Protein AF-A0A6A5K719-F1 (afdb_monomer_lite)

Foldseek 3Di:
DKEWEFEAEPVRDTADIDIDCVPQPVCVVPVDDDDCPDPVCVVRYHYHYDYDYDDHPVVVVVVVVVVVVVVVVVVVVVVVVVVVVVVVVVVVVVVVVVVVVVVVVVVVVVVVVVVVVVVVVVVVVVVVVVVVVVVVVVVVVVVVVVVVVVD

Radius of gyration: 55.0 Å; chains: 1; bounding box: 92×28×156 Å

Organism: NCBI:txid184978

pLDDT: mean 90.76, std 6.38, range [52.97, 97.69]

Secondary structure (DSSP, 8-state):
-EEEEEEEETTS-EEEEEEE-TT-HHHHHHSSPPPSS-GGGGGGEEEEEEEESS--HHHHHHHHHHHHHHHHHHHHHHHHHHHHHHHHHHHHHHHHHHHHHHHHHHHHHHHHHHHHHHHHHHHHHHHHHHHHHHHHHHHHHHHHHHHHH--

Sequence (151 aa):
MCKYTIYTSECGHPDEDHVDTQNCPYFQKTQVPCDRDNPHIKDRVKIRTKDRNGICNRCLRDARMREEAAMRREREKMEEQNQSIAEHKRKMAEMEAREQEIKRQTKEDHDRQVRGREEADRQFKLNKALEEQALRAQQKADDMERALRES

Structure (mmCIF, N/CA/C/O backbone):
data_AF-A0A6A5K719-F1
#
_entry.id   AF-A0A6A5K719-F1
#
loop_
_atom_site.group_PDB
_atom_site.id
_atom_site.type_symbol
_atom_site.label_atom_id
_atom_site.label_alt_id
_atom_site.label_comp_id
_atom_site.label_asym_id
_atom_site.label_entity_id
_atom_site.label_seq_id
_atom_site.pdbx_PDB_ins_code
_atom_site.Cartn_x
_atom_site.Cartn_y
_atom_site.Cartn_z
_atom_site.occupancy
_atom_site.B_iso_or_equiv
_atom_site.auth_seq_id
_atom_site.auth_comp_id
_atom_site.auth_asym_id
_atom_site.auth_atom_id
_atom_site.pdbx_PDB_model_num
ATOM 1 N N . MET A 1 1 ? 29.516 2.421 -57.626 1.00 83.94 1 MET A N 1
ATOM 2 C CA . MET A 1 1 ? 29.673 1.682 -56.353 1.00 83.94 1 MET A CA 1
ATOM 3 C C . MET A 1 1 ? 28.436 1.887 -55.493 1.00 83.94 1 MET A C 1
ATOM 5 O O . MET A 1 1 ? 27.853 2.964 -55.582 1.00 83.94 1 MET A O 1
ATOM 9 N N . CYS A 1 2 ? 28.037 0.895 -54.695 1.00 87.94 2 CYS A N 1
ATOM 10 C CA . CYS A 1 2 ? 27.009 1.085 -53.663 1.00 87.94 2 CYS A CA 1
ATOM 11 C C . CYS A 1 2 ? 27.609 1.895 -52.506 1.00 87.94 2 CYS A C 1
ATOM 13 O O . CYS A 1 2 ? 28.769 1.681 -52.142 1.00 87.94 2 CYS A O 1
ATOM 15 N N . LYS A 1 3 ? 26.845 2.824 -51.931 1.00 89.12 3 LYS A N 1
ATOM 16 C CA . LYS A 1 3 ? 27.275 3.608 -50.769 1.00 89.12 3 LYS A CA 1
ATOM 17 C C . LYS A 1 3 ? 26.381 3.288 -49.578 1.00 89.12 3 LYS A C 1
ATOM 19 O O . LYS A 1 3 ? 25.175 3.465 -49.661 1.00 89.12 3 LYS A O 1
ATOM 24 N N . TYR A 1 4 ? 26.983 2.868 -48.479 1.00 89.75 4 TYR A N 1
ATOM 25 C CA . TYR A 1 4 ? 26.312 2.565 -47.223 1.00 89.75 4 TYR A CA 1
ATOM 26 C C . TYR A 1 4 ? 26.495 3.734 -46.262 1.00 89.75 4 TYR A C 1
ATOM 28 O O . TYR A 1 4 ? 27.611 4.232 -46.108 1.00 89.75 4 TYR A O 1
ATOM 36 N N . THR A 1 5 ? 25.418 4.176 -45.622 1.00 90.06 5 THR A N 1
ATOM 37 C CA . THR A 1 5 ? 25.467 5.105 -44.491 1.00 90.06 5 THR A CA 1
ATOM 38 C C . THR A 1 5 ? 24.945 4.391 -43.258 1.00 90.06 5 THR A C 1
ATOM 40 O O . THR A 1 5 ? 23.761 4.073 -43.219 1.00 90.06 5 THR A O 1
ATOM 43 N N . ILE A 1 6 ? 25.827 4.148 -42.292 1.00 89.56 6 ILE A N 1
ATOM 44 C CA . ILE A 1 6 ? 25.502 3.530 -41.005 1.00 89.56 6 ILE A CA 1
ATOM 45 C C . ILE A 1 6 ? 25.271 4.659 -40.009 1.00 89.56 6 ILE A C 1
ATOM 47 O O . ILE A 1 6 ? 26.170 5.482 -39.796 1.00 89.56 6 ILE A O 1
ATOM 51 N N . TYR A 1 7 ? 24.073 4.719 -39.439 1.00 89.06 7 TYR A N 1
ATOM 52 C CA . TYR A 1 7 ? 23.743 5.696 -38.410 1.00 89.06 7 TYR A CA 1
ATOM 53 C C . TYR A 1 7 ? 23.940 5.106 -37.019 1.00 89.06 7 TYR A C 1
ATOM 55 O O . TYR A 1 7 ? 23.305 4.107 -36.686 1.00 89.06 7 TYR A O 1
ATOM 63 N N . THR A 1 8 ? 24.773 5.749 -36.205 1.00 89.50 8 THR A N 1
ATOM 64 C CA . THR A 1 8 ? 25.001 5.374 -34.804 1.00 89.50 8 THR A CA 1
ATOM 65 C C . THR A 1 8 ? 24.326 6.394 -33.899 1.00 89.50 8 THR A C 1
ATOM 67 O O . THR A 1 8 ? 24.569 7.590 -34.043 1.00 89.50 8 THR A O 1
ATOM 70 N N . SER A 1 9 ? 23.469 5.956 -32.982 1.00 90.38 9 SER A N 1
ATOM 71 C CA . SER A 1 9 ? 22.866 6.847 -31.979 1.00 90.38 9 SER A CA 1
ATOM 72 C C . SER A 1 9 ? 23.836 7.077 -30.808 1.00 90.38 9 SER A C 1
ATOM 74 O O . SER A 1 9 ? 24.781 6.308 -30.616 1.00 90.38 9 SER A O 1
ATOM 76 N N . GLU A 1 10 ? 23.580 8.078 -29.961 1.00 89.81 10 GLU A N 1
ATOM 77 C CA . GLU A 1 10 ? 24.443 8.419 -28.809 1.00 89.81 10 GLU A CA 1
ATOM 78 C C . GLU A 1 10 ? 24.603 7.275 -27.796 1.00 89.81 10 GLU A C 1
ATOM 80 O O . GLU A 1 10 ? 25.613 7.176 -27.104 1.00 89.81 10 GLU A O 1
ATOM 85 N N . CYS A 1 11 ? 23.633 6.360 -27.729 1.00 88.06 11 CYS A N 1
ATOM 86 C CA . CYS A 1 11 ? 23.726 5.156 -26.905 1.00 88.06 11 CYS A CA 1
ATOM 87 C C . CYS A 1 11 ? 24.667 4.075 -27.479 1.00 88.06 11 CYS A C 1
ATOM 89 O O . CYS A 1 11 ? 24.711 2.972 -26.939 1.00 88.06 11 CYS A O 1
ATOM 91 N N . GLY A 1 12 ? 25.371 4.355 -28.583 1.00 86.12 12 GLY A N 1
ATOM 92 C CA . GLY A 1 12 ? 26.340 3.458 -29.222 1.00 86.12 12 GLY A CA 1
ATOM 93 C C . GLY A 1 12 ? 25.722 2.348 -30.074 1.00 86.12 12 GLY A C 1
ATOM 94 O O . GLY A 1 12 ? 26.436 1.467 -30.548 1.00 86.12 12 GLY A O 1
ATOM 95 N N . HIS A 1 13 ? 24.402 2.370 -30.276 1.00 88.00 13 HIS A N 1
ATOM 96 C CA . HIS A 1 13 ? 23.705 1.37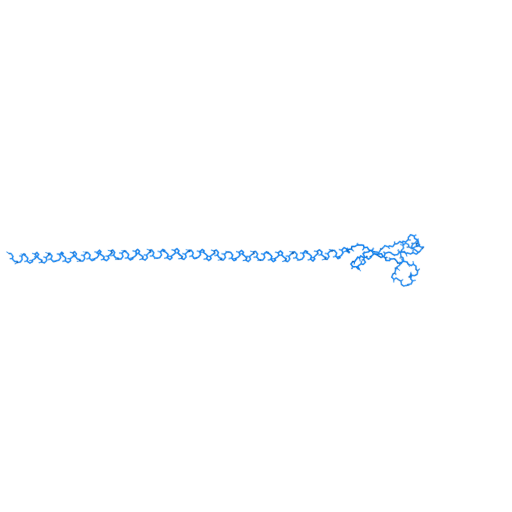6 -31.086 1.00 88.00 13 HIS A CA 1
ATOM 97 C C . HIS A 1 13 ? 23.552 1.859 -32.534 1.00 88.00 13 HIS A C 1
ATOM 99 O O . HIS A 1 13 ? 23.246 3.034 -32.747 1.00 88.00 13 HIS A O 1
ATOM 105 N N . PRO A 1 14 ? 23.721 0.972 -33.528 1.00 85.81 14 PRO A N 1
ATOM 106 C CA . PRO A 1 14 ? 23.344 1.275 -34.899 1.00 85.81 14 PRO A CA 1
ATOM 107 C C . PRO A 1 14 ? 21.812 1.300 -35.015 1.00 85.81 14 PRO A C 1
ATOM 109 O O . PRO A 1 14 ? 21.148 0.352 -34.593 1.00 85.81 14 PRO A O 1
ATOM 112 N N . ASP A 1 15 ? 21.260 2.379 -35.567 1.00 75.56 15 ASP A N 1
ATOM 113 C CA . ASP A 1 15 ? 19.810 2.549 -35.745 1.00 75.56 15 ASP A CA 1
ATOM 114 C C . ASP A 1 15 ? 19.359 2.066 -37.131 1.00 75.56 15 ASP A C 1
ATOM 116 O O . ASP A 1 15 ? 18.406 1.297 -37.243 1.00 75.56 15 ASP A O 1
ATOM 120 N N . GLU A 1 16 ? 20.036 2.513 -38.197 1.00 67.81 16 GLU A N 1
ATOM 121 C CA . GLU A 1 16 ? 19.626 2.271 -39.586 1.00 67.81 16 GLU A CA 1
ATOM 122 C C . GLU A 1 16 ? 20.818 2.281 -40.553 1.00 67.81 16 GLU A C 1
ATOM 124 O O . GLU A 1 16 ? 21.751 3.075 -40.407 1.00 67.81 16 GLU A O 1
ATOM 129 N N . ASP A 1 17 ? 20.723 1.458 -41.601 1.00 77.19 17 ASP A N 1
ATOM 130 C CA . ASP A 1 17 ? 21.646 1.438 -42.732 1.00 77.19 17 ASP A CA 1
ATOM 131 C C . ASP A 1 17 ? 20.941 1.927 -43.998 1.00 77.19 17 ASP A C 1
ATOM 133 O O . ASP A 1 17 ? 20.022 1.284 -44.504 1.00 77.19 17 ASP A O 1
ATOM 137 N N . HIS A 1 18 ? 21.380 3.059 -44.545 1.00 85.31 18 HIS A N 1
ATOM 138 C CA . HIS A 1 18 ? 20.893 3.532 -45.839 1.00 85.31 18 HIS A CA 1
ATOM 139 C C . HIS A 1 18 ? 21.847 3.117 -46.956 1.00 85.31 18 HIS A C 1
ATOM 141 O O . HIS A 1 18 ? 23.053 3.359 -46.865 1.00 85.31 18 HIS A O 1
ATOM 147 N N . VAL A 1 19 ? 21.304 2.552 -48.037 1.00 87.81 19 VAL A N 1
ATOM 148 C CA . VAL A 1 19 ? 22.077 2.178 -49.225 1.00 87.81 19 VAL A CA 1
ATOM 149 C C . VAL A 1 19 ? 21.716 3.085 -50.397 1.00 87.81 19 VAL A C 1
ATOM 151 O O . VAL A 1 19 ? 20.627 2.988 -50.954 1.00 87.81 19 VAL A O 1
ATOM 154 N N . ASP A 1 20 ? 22.658 3.931 -50.808 1.00 87.88 20 ASP A N 1
ATOM 155 C CA . ASP A 1 20 ? 22.582 4.692 -52.056 1.00 87.88 20 ASP A CA 1
ATOM 156 C C . ASP A 1 20 ? 23.185 3.857 -53.198 1.00 87.88 20 ASP A C 1
ATOM 158 O O . ASP A 1 20 ? 24.394 3.586 -53.254 1.00 87.88 20 ASP A O 1
ATOM 162 N N . THR A 1 21 ? 22.317 3.433 -54.118 1.00 88.31 21 THR A N 1
ATOM 163 C CA . THR A 1 21 ? 22.663 2.631 -55.297 1.00 88.31 21 THR A CA 1
ATOM 164 C C . THR A 1 21 ? 22.629 3.419 -56.608 1.00 88.31 21 THR A C 1
ATOM 166 O O . THR A 1 21 ? 22.957 2.847 -57.651 1.00 88.31 21 THR A O 1
ATOM 169 N N . GLN A 1 22 ? 22.322 4.727 -56.579 1.00 86.50 22 GLN A N 1
ATOM 170 C CA . GLN A 1 22 ? 22.092 5.548 -57.782 1.00 86.50 22 GLN A CA 1
ATOM 171 C C . GLN A 1 22 ? 23.274 5.504 -58.763 1.00 86.50 22 GLN A C 1
ATOM 173 O O . GLN A 1 22 ? 23.095 5.443 -59.976 1.00 86.50 22 GLN A O 1
ATOM 178 N N . ASN A 1 23 ? 24.495 5.461 -58.225 1.00 83.62 23 ASN A N 1
ATOM 179 C CA . ASN A 1 23 ? 25.744 5.450 -58.990 1.00 83.62 23 ASN A CA 1
ATOM 180 C C . ASN A 1 23 ? 26.440 4.077 -58.982 1.00 83.62 23 ASN A C 1
ATOM 182 O O . ASN A 1 23 ? 27.675 3.993 -59.023 1.00 83.62 23 ASN A O 1
ATOM 186 N N . CYS A 1 24 ? 25.687 2.980 -58.851 1.00 85.88 24 CYS A N 1
ATOM 187 C CA . CYS A 1 24 ? 26.244 1.632 -58.855 1.00 85.88 24 CYS A CA 1
ATOM 188 C C . CYS A 1 24 ? 25.972 0.883 -60.172 1.00 85.88 24 CYS A C 1
ATOM 190 O O . CYS A 1 24 ? 24.869 0.376 -60.359 1.00 85.88 24 CYS A O 1
ATOM 192 N N . PRO A 1 25 ? 26.990 0.701 -61.041 1.00 86.38 25 PRO A N 1
ATOM 193 C CA . PRO A 1 25 ? 26.834 -0.061 -62.283 1.00 86.38 25 PRO A CA 1
ATOM 194 C C . PRO A 1 25 ? 26.435 -1.526 -62.068 1.00 86.38 25 PRO A C 1
ATOM 196 O O . PRO A 1 25 ? 25.814 -2.128 -62.935 1.00 86.38 25 PRO A O 1
ATOM 199 N N . TYR A 1 26 ? 26.803 -2.114 -60.923 1.00 86.00 26 TYR A N 1
ATOM 200 C CA . TYR A 1 26 ? 26.395 -3.474 -60.571 1.00 86.00 26 TYR A CA 1
ATOM 201 C C . TYR A 1 26 ? 24.894 -3.527 -60.279 1.00 86.00 26 TYR A C 1
ATOM 203 O O . TYR A 1 26 ? 24.184 -4.293 -60.916 1.00 86.00 26 TYR A O 1
ATOM 211 N N . PHE A 1 27 ? 24.406 -2.630 -59.416 1.00 89.25 27 PHE A N 1
ATOM 212 C CA . PHE A 1 27 ? 22.984 -2.517 -59.095 1.00 89.25 27 PHE A CA 1
ATOM 213 C C . PHE A 1 27 ? 22.129 -2.219 -60.332 1.00 89.25 27 PHE A C 1
ATOM 215 O O . PHE A 1 27 ? 21.079 -2.817 -60.503 1.00 89.25 27 PHE A O 1
ATOM 222 N N . GLN A 1 28 ? 22.594 -1.358 -61.242 1.00 88.38 28 GLN A N 1
ATOM 223 C CA . GLN A 1 28 ? 21.878 -1.073 -62.493 1.00 88.38 28 GLN A CA 1
ATOM 224 C C . GLN A 1 28 ? 21.649 -2.328 -63.354 1.00 88.38 28 GLN A C 1
ATOM 226 O O . GLN A 1 28 ? 20.657 -2.396 -64.075 1.00 88.38 28 GLN A O 1
ATOM 231 N N . LYS A 1 29 ? 22.540 -3.326 -63.267 1.00 88.81 29 LYS A N 1
ATOM 232 C CA . LYS A 1 29 ? 22.442 -4.590 -64.013 1.00 88.81 29 LYS A CA 1
ATOM 233 C C . LYS A 1 29 ? 21.676 -5.673 -63.260 1.00 88.81 29 LYS A C 1
ATOM 235 O O . LYS A 1 29 ? 20.926 -6.417 -63.877 1.00 88.81 29 LYS A O 1
ATOM 240 N N . THR A 1 30 ? 21.902 -5.799 -61.954 1.00 89.50 30 THR A N 1
ATOM 241 C CA . THR A 1 30 ? 21.389 -6.919 -61.150 1.00 89.50 30 THR A CA 1
ATOM 242 C C . THR A 1 30 ? 20.153 -6.567 -60.333 1.00 89.50 30 THR A C 1
ATOM 244 O O . THR A 1 30 ? 19.479 -7.474 -59.864 1.00 89.50 30 THR A O 1
ATOM 247 N N . GLN A 1 31 ? 19.872 -5.275 -60.130 1.00 89.88 31 GLN A N 1
ATOM 248 C CA . GLN A 1 31 ? 18.870 -4.744 -59.193 1.00 89.88 31 GLN A CA 1
ATOM 249 C C . GLN A 1 31 ? 19.070 -5.212 -57.738 1.00 89.88 31 GLN A C 1
ATOM 251 O O . GLN A 1 31 ? 18.181 -5.075 -56.902 1.00 89.88 31 GLN A O 1
ATOM 256 N N . VAL A 1 32 ? 20.261 -5.726 -57.412 1.00 88.44 32 VAL A N 1
ATOM 257 C CA . VAL A 1 32 ? 20.625 -6.216 -56.077 1.00 88.44 32 VAL A CA 1
ATOM 258 C C . VAL A 1 32 ? 21.821 -5.413 -55.560 1.00 88.44 32 VAL A C 1
ATOM 260 O O . VAL A 1 32 ? 22.840 -5.322 -56.259 1.00 88.44 32 VAL A O 1
ATOM 263 N N . PRO A 1 33 ? 21.734 -4.791 -54.367 1.00 85.31 33 PRO A N 1
ATOM 264 C CA . PRO A 1 33 ? 22.858 -4.064 -53.790 1.00 85.31 33 PRO A CA 1
ATOM 265 C C . PRO A 1 33 ? 24.044 -4.991 -53.510 1.00 85.31 33 PRO A C 1
ATOM 267 O O . PRO A 1 33 ? 23.872 -6.157 -53.168 1.00 85.31 33 PRO A O 1
ATOM 270 N N . CYS A 1 34 ? 25.261 -4.467 -53.649 1.00 86.38 34 CYS A N 1
ATOM 271 C CA . CYS A 1 34 ? 26.477 -5.184 -53.272 1.00 86.38 34 CYS A CA 1
ATOM 272 C C . CYS A 1 34 ? 26.470 -5.481 -51.771 1.00 86.38 34 CYS A C 1
ATOM 274 O O . CYS A 1 34 ? 26.417 -4.542 -50.994 1.00 86.38 34 CYS A O 1
ATOM 276 N N . ASP A 1 35 ? 26.608 -6.734 -51.354 1.00 84.94 35 ASP A N 1
ATOM 277 C CA . ASP A 1 35 ? 26.743 -7.054 -49.931 1.00 84.94 35 ASP A CA 1
ATOM 278 C C . ASP A 1 35 ? 27.975 -6.357 -49.314 1.00 84.94 35 ASP A C 1
ATOM 280 O O . ASP A 1 35 ? 29.103 -6.527 -49.781 1.00 84.94 35 ASP A O 1
ATOM 284 N N . ARG A 1 36 ? 27.759 -5.544 -48.273 1.00 82.31 36 ARG A N 1
ATOM 285 C CA . ARG A 1 36 ? 28.841 -4.819 -47.590 1.00 82.31 36 ARG A CA 1
ATOM 286 C C . ARG A 1 36 ? 29.754 -5.752 -46.797 1.00 82.31 36 ARG A C 1
ATOM 288 O O . ARG A 1 36 ? 30.925 -5.427 -46.609 1.00 82.31 36 ARG A O 1
ATOM 295 N N . ASP A 1 37 ? 29.210 -6.869 -46.322 1.00 83.62 37 ASP A N 1
ATOM 296 C CA . ASP A 1 37 ? 29.892 -7.789 -45.416 1.00 83.62 37 ASP A CA 1
ATOM 297 C C . ASP A 1 37 ? 30.683 -8.846 -46.205 1.00 83.62 37 ASP A C 1
ATOM 299 O O . ASP A 1 37 ? 31.550 -9.531 -45.660 1.00 83.62 37 ASP A O 1
ATOM 303 N N . ASN A 1 38 ? 30.474 -8.915 -47.525 1.00 86.00 38 ASN A N 1
ATOM 304 C CA . ASN A 1 38 ? 31.200 -9.806 -48.415 1.00 86.00 38 ASN A CA 1
ATOM 305 C C . ASN A 1 38 ? 32.633 -9.289 -48.700 1.00 86.00 38 ASN A C 1
ATOM 307 O O . ASN A 1 38 ? 32.818 -8.260 -49.365 1.00 86.00 38 ASN A O 1
ATOM 311 N N . PRO A 1 39 ? 33.680 -10.024 -48.280 1.00 83.31 39 PRO A N 1
ATOM 312 C CA . PRO A 1 39 ? 35.070 -9.597 -48.418 1.00 83.31 39 PRO A CA 1
ATOM 313 C C . PRO A 1 39 ? 35.544 -9.454 -49.871 1.00 83.31 39 PRO A C 1
ATOM 315 O O . PRO A 1 39 ? 36.439 -8.652 -50.127 1.00 83.31 39 PRO A O 1
ATOM 318 N N . HIS A 1 40 ? 34.938 -10.164 -50.828 1.00 83.31 40 HIS A N 1
ATOM 319 C CA . HIS A 1 40 ? 35.350 -10.153 -52.239 1.00 83.31 40 HIS A CA 1
ATOM 320 C C . HIS A 1 40 ? 34.902 -8.907 -53.017 1.00 83.31 40 HIS A C 1
ATOM 322 O O . HIS A 1 40 ? 35.325 -8.699 -54.154 1.00 83.31 40 HIS A O 1
ATOM 328 N N . ILE A 1 41 ? 34.030 -8.082 -52.432 1.00 80.12 41 ILE A N 1
ATOM 329 C CA . ILE A 1 41 ? 33.468 -6.886 -53.075 1.00 80.12 41 ILE A CA 1
ATOM 330 C C . ILE A 1 41 ? 33.665 -5.615 -52.243 1.00 80.12 41 ILE A C 1
ATOM 332 O O . ILE A 1 41 ? 33.058 -4.587 -52.552 1.00 80.12 41 ILE A O 1
ATOM 336 N N . LYS A 1 42 ? 34.565 -5.655 -51.248 1.00 75.38 42 LYS A N 1
ATOM 337 C CA . LYS A 1 42 ? 34.910 -4.512 -50.384 1.00 75.38 42 LYS A CA 1
ATOM 338 C C . LYS A 1 42 ? 35.321 -3.267 -51.175 1.00 75.38 42 LYS A C 1
ATOM 340 O O . LYS A 1 42 ? 34.876 -2.173 -50.848 1.00 75.38 42 LYS A O 1
ATOM 345 N N . ASP A 1 43 ? 36.040 -3.429 -52.284 1.00 80.56 43 ASP A N 1
ATOM 346 C CA . ASP A 1 43 ? 36.468 -2.305 -53.135 1.00 80.56 43 ASP A CA 1
ATOM 347 C C . ASP A 1 43 ? 35.332 -1.707 -53.992 1.00 80.56 43 ASP A C 1
ATOM 349 O O . ASP A 1 43 ? 35.486 -0.663 -54.628 1.00 80.56 43 ASP A O 1
ATOM 353 N N . ARG A 1 44 ? 34.160 -2.361 -54.033 1.00 79.38 44 ARG A N 1
ATOM 354 C CA . ARG A 1 44 ? 32.971 -1.928 -54.793 1.00 79.38 44 ARG A CA 1
ATOM 355 C C . ARG A 1 44 ? 31.915 -1.250 -53.921 1.00 79.38 44 ARG A C 1
ATOM 357 O O . ARG A 1 44 ? 30.883 -0.819 -54.459 1.00 79.38 44 ARG A O 1
ATOM 364 N N . VAL A 1 45 ? 32.164 -1.145 -52.615 1.00 84.81 45 VAL A N 1
ATOM 365 C CA . VAL A 1 45 ? 31.287 -0.501 -51.632 1.00 84.81 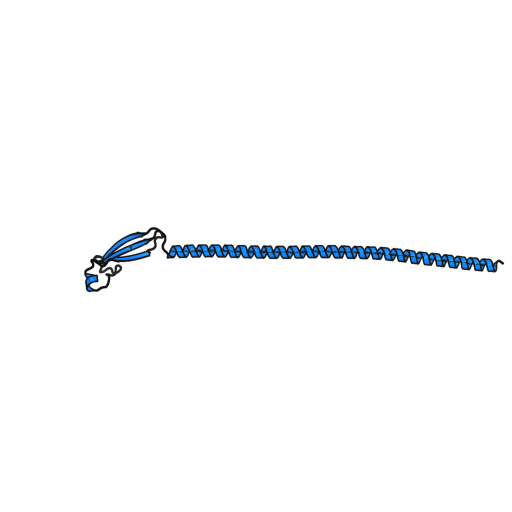45 VAL A CA 1
ATOM 366 C C . VAL A 1 45 ? 32.013 0.642 -50.929 1.00 84.81 45 VAL A C 1
ATOM 368 O O . VAL A 1 45 ? 33.218 0.601 -50.708 1.00 84.81 45 VAL A O 1
ATOM 371 N N . LYS A 1 46 ? 31.276 1.692 -50.570 1.00 87.62 46 LYS A N 1
ATOM 372 C CA . LYS A 1 46 ? 31.796 2.792 -49.751 1.00 87.62 46 LYS A CA 1
ATOM 373 C C . LYS A 1 46 ? 30.939 2.934 -48.508 1.00 87.62 46 LYS A C 1
ATOM 375 O O . LYS A 1 46 ? 29.747 3.187 -48.636 1.00 87.62 46 LYS A O 1
ATOM 380 N N . ILE A 1 47 ? 31.540 2.809 -47.332 1.00 88.25 47 ILE A N 1
ATOM 381 C CA . ILE A 1 47 ? 30.835 2.925 -46.054 1.00 88.25 47 ILE A CA 1
ATOM 382 C C . ILE A 1 47 ? 31.110 4.308 -45.461 1.00 88.25 47 ILE A C 1
ATOM 384 O O . ILE A 1 47 ? 32.246 4.781 -45.450 1.00 88.25 47 ILE A O 1
ATOM 388 N N . ARG A 1 48 ? 30.054 4.978 -45.006 1.00 87.12 48 ARG A N 1
ATOM 389 C CA . ARG A 1 48 ? 30.108 6.210 -44.220 1.00 87.12 48 ARG A CA 1
ATOM 390 C C . ARG A 1 48 ? 29.405 5.963 -42.898 1.00 87.12 48 ARG A C 1
ATOM 392 O O . ARG A 1 48 ? 28.271 5.500 -42.891 1.00 87.12 48 ARG A O 1
ATOM 399 N N . THR A 1 49 ? 30.054 6.307 -41.803 1.00 86.44 49 THR A N 1
ATOM 400 C CA . THR A 1 49 ? 29.420 6.365 -40.489 1.00 86.44 49 THR A CA 1
ATOM 401 C C . THR A 1 49 ? 28.947 7.789 -40.235 1.00 86.44 49 THR A C 1
ATOM 403 O O . THR A 1 49 ? 29.608 8.757 -40.627 1.00 86.44 49 THR A O 1
ATOM 406 N N . LYS A 1 50 ? 27.760 7.925 -39.651 1.00 86.31 50 LYS A N 1
ATOM 407 C CA . LYS A 1 50 ? 27.219 9.207 -39.205 1.00 86.31 50 LYS A CA 1
ATOM 408 C C . LYS A 1 50 ? 26.608 9.034 -37.830 1.00 86.31 50 LYS A C 1
ATOM 410 O O . LYS A 1 50 ? 25.824 8.113 -37.626 1.00 86.31 50 LYS A O 1
ATOM 415 N N . ASP A 1 51 ? 26.895 9.967 -36.943 1.00 86.00 51 ASP A N 1
ATOM 416 C CA . ASP A 1 51 ? 26.256 9.992 -35.637 1.00 86.00 51 ASP A CA 1
ATOM 417 C C . ASP A 1 51 ? 24.889 10.679 -35.743 1.00 86.00 51 ASP A C 1
ATOM 419 O O . ASP A 1 51 ? 24.705 11.637 -36.507 1.00 86.00 51 ASP A O 1
ATOM 423 N N . ARG A 1 52 ? 23.904 10.148 -35.020 1.00 84.88 52 ARG A N 1
ATOM 424 C CA . ARG A 1 52 ? 22.588 10.758 -34.822 1.00 84.88 52 ARG A CA 1
ATOM 425 C C . ARG A 1 52 ? 22.442 11.131 -33.358 1.00 84.88 52 ARG A C 1
ATOM 427 O O . ARG A 1 52 ? 22.769 10.346 -32.472 1.00 84.88 52 ARG A O 1
ATOM 434 N N . ASN A 1 53 ? 21.890 12.314 -33.135 1.00 85.50 53 ASN A N 1
ATOM 435 C CA . ASN A 1 53 ? 21.608 12.787 -31.792 1.00 85.50 53 ASN A CA 1
ATOM 436 C C . ASN A 1 53 ? 20.452 11.988 -31.181 1.00 85.50 53 ASN A C 1
ATOM 438 O O . ASN A 1 53 ? 19.480 11.657 -31.868 1.00 85.50 53 ASN A O 1
ATOM 442 N N . GLY A 1 54 ? 20.542 11.750 -29.878 1.00 85.81 54 GLY A N 1
ATOM 443 C CA . GLY A 1 54 ? 19.537 11.028 -29.111 1.00 85.81 54 GLY A CA 1
ATOM 444 C C . GLY A 1 54 ? 19.762 9.519 -28.998 1.00 85.81 54 GLY A C 1
ATOM 445 O O . GLY A 1 54 ? 20.666 8.916 -29.579 1.00 85.81 54 GLY A O 1
ATOM 446 N N . ILE A 1 55 ? 18.914 8.909 -28.174 1.00 88.81 55 ILE A N 1
ATOM 447 C CA . ILE A 1 55 ? 18.969 7.496 -27.797 1.00 88.81 55 ILE A CA 1
ATOM 448 C C . ILE A 1 55 ? 18.089 6.683 -28.752 1.00 88.81 55 ILE A C 1
ATOM 450 O O . ILE A 1 55 ? 16.987 7.111 -29.098 1.00 88.81 55 ILE A O 1
ATOM 454 N N . CYS A 1 56 ? 18.538 5.486 -29.139 1.00 88.81 56 CYS A N 1
ATOM 455 C CA . CYS A 1 56 ? 17.750 4.613 -30.004 1.00 88.81 56 CYS A CA 1
ATOM 456 C C . CYS A 1 56 ? 16.413 4.211 -29.352 1.00 88.81 56 CYS A C 1
ATOM 458 O O . CYS A 1 56 ? 16.281 4.098 -28.125 1.00 88.81 56 CYS A O 1
ATOM 460 N N . ASN A 1 57 ? 15.414 3.908 -30.183 1.00 87.88 57 ASN A N 1
ATOM 461 C CA . ASN A 1 57 ? 14.069 3.535 -29.726 1.00 87.88 57 ASN A CA 1
ATOM 462 C C . ASN A 1 57 ? 14.058 2.335 -28.767 1.00 87.88 57 ASN A C 1
ATOM 464 O O . ASN A 1 57 ? 13.193 2.244 -27.891 1.00 87.88 57 ASN A O 1
ATOM 468 N N . ARG A 1 58 ? 15.024 1.422 -28.918 1.00 89.25 58 ARG A N 1
ATOM 469 C CA . ARG A 1 58 ? 15.196 0.269 -28.032 1.00 89.25 58 ARG A CA 1
ATOM 470 C C . ARG A 1 58 ? 15.563 0.709 -26.618 1.00 89.25 58 ARG A C 1
ATOM 472 O O . ARG A 1 58 ? 14.849 0.378 -25.678 1.00 89.25 58 ARG A O 1
ATOM 479 N N . CYS A 1 59 ? 16.617 1.504 -26.470 1.00 90.81 59 CYS A N 1
ATOM 480 C CA . CYS A 1 59 ? 17.048 2.001 -25.167 1.00 90.81 59 CYS A CA 1
ATOM 481 C C . CYS A 1 59 ? 15.995 2.916 -24.519 1.00 90.81 59 CYS A C 1
ATOM 483 O O . CYS A 1 59 ? 15.785 2.836 -23.311 1.00 90.81 59 CYS A O 1
ATOM 485 N N . LEU A 1 60 ? 15.269 3.716 -25.311 1.00 91.50 60 LEU A N 1
ATOM 486 C CA . LEU A 1 60 ? 14.128 4.500 -24.817 1.00 91.50 60 LEU A CA 1
ATOM 487 C C . LEU A 1 60 ? 12.978 3.619 -24.305 1.00 91.50 60 LEU A C 1
ATOM 489 O O . LEU A 1 60 ? 12.295 3.975 -23.345 1.00 91.50 60 LEU A O 1
ATOM 493 N N . ARG A 1 61 ? 12.718 2.476 -24.948 1.00 92.56 61 ARG A N 1
ATOM 494 C CA . ARG A 1 61 ? 11.721 1.508 -24.470 1.00 92.56 61 ARG A CA 1
ATOM 495 C C . ARG A 1 61 ? 12.172 0.856 -23.164 1.00 92.56 61 ARG A C 1
ATOM 497 O O . ARG A 1 61 ? 11.376 0.781 -22.235 1.00 92.56 61 ARG A O 1
ATOM 504 N N . ASP A 1 62 ? 13.432 0.445 -23.079 1.00 93.69 62 ASP A N 1
ATOM 505 C CA . ASP A 1 62 ? 13.980 -0.181 -21.873 1.00 93.69 62 ASP A CA 1
ATOM 506 C C . ASP A 1 62 ? 13.955 0.778 -20.676 1.00 93.69 62 ASP A C 1
ATOM 508 O O . ASP A 1 62 ? 13.602 0.373 -19.569 1.00 93.69 62 ASP A O 1
ATOM 512 N N . ALA A 1 63 ? 14.273 2.058 -20.897 1.00 94.00 63 ALA A N 1
ATOM 513 C CA . ALA A 1 63 ? 14.168 3.093 -19.871 1.00 94.00 63 ALA A CA 1
ATOM 514 C C . ALA A 1 63 ? 12.727 3.231 -19.351 1.00 94.00 63 ALA A C 1
ATOM 516 O O . ALA A 1 63 ? 12.513 3.153 -18.142 1.00 94.00 63 ALA A O 1
ATOM 517 N N . ARG A 1 64 ? 11.741 3.323 -20.256 1.00 94.12 64 ARG A N 1
ATOM 518 C CA . ARG A 1 64 ? 10.315 3.383 -19.889 1.00 94.12 64 ARG A CA 1
ATOM 519 C C . ARG A 1 64 ? 9.862 2.158 -19.100 1.00 94.12 64 ARG A C 1
ATOM 521 O O . ARG A 1 64 ? 9.224 2.307 -18.068 1.00 94.12 64 ARG A O 1
ATOM 528 N N . MET A 1 65 ? 10.249 0.953 -19.520 1.00 94.88 65 MET A N 1
ATOM 529 C CA . MET A 1 65 ? 9.879 -0.264 -18.785 1.00 94.88 65 MET A CA 1
ATOM 530 C C . MET A 1 65 ? 10.479 -0.306 -17.376 1.00 94.88 65 MET A C 1
ATOM 532 O O . MET A 1 65 ? 9.836 -0.791 -16.446 1.00 94.88 65 MET A O 1
ATOM 536 N N . ARG A 1 66 ? 11.705 0.202 -17.192 1.00 94.81 66 ARG A N 1
ATOM 537 C CA . ARG A 1 66 ? 12.320 0.303 -15.858 1.00 94.81 66 ARG A CA 1
ATOM 538 C C . ARG A 1 66 ? 11.580 1.298 -14.971 1.00 94.81 66 ARG A C 1
ATOM 540 O O . ARG A 1 66 ? 11.361 1.001 -13.800 1.00 94.81 66 ARG A O 1
ATOM 547 N N . GLU A 1 67 ? 11.197 2.443 -15.522 1.00 95.38 67 GLU A N 1
ATOM 548 C CA . GLU A 1 67 ? 10.431 3.467 -14.811 1.00 95.38 67 GLU A CA 1
ATOM 549 C C . GLU A 1 67 ? 9.041 2.952 -14.414 1.00 95.38 67 GLU A C 1
ATOM 551 O O . GLU A 1 67 ? 8.663 3.022 -13.246 1.00 95.38 67 GLU A O 1
ATOM 556 N N . GLU A 1 68 ? 8.319 2.325 -15.344 1.00 94.81 68 GLU A N 1
ATOM 557 C CA . GLU A 1 68 ? 7.023 1.696 -15.073 1.00 94.81 68 GLU A CA 1
ATOM 558 C C . GLU A 1 68 ? 7.126 0.601 -14.002 1.00 94.81 68 GLU A C 1
ATOM 560 O O . GLU A 1 68 ? 6.274 0.509 -13.115 1.00 94.81 68 GLU A O 1
ATOM 565 N N . ALA A 1 69 ? 8.181 -0.219 -14.044 1.00 95.31 69 ALA A N 1
ATOM 566 C CA . ALA A 1 69 ? 8.425 -1.237 -13.028 1.00 95.31 69 ALA A CA 1
ATOM 567 C C . ALA A 1 69 ? 8.727 -0.624 -11.651 1.00 95.31 69 ALA A C 1
ATOM 569 O O . ALA A 1 69 ? 8.274 -1.155 -10.636 1.00 95.31 69 ALA A O 1
ATOM 570 N N . ALA A 1 70 ? 9.467 0.487 -11.601 1.00 95.88 70 ALA A N 1
ATOM 571 C CA . ALA A 1 70 ? 9.740 1.207 -10.360 1.00 95.88 70 ALA A CA 1
ATOM 572 C C . ALA A 1 70 ? 8.455 1.802 -9.765 1.00 95.88 70 ALA A C 1
ATOM 574 O O . ALA A 1 70 ? 8.160 1.552 -8.596 1.00 95.88 70 ALA A O 1
ATOM 575 N N . MET A 1 71 ? 7.644 2.482 -10.584 1.00 96.19 71 MET A N 1
ATOM 576 C CA . MET A 1 71 ? 6.352 3.031 -10.157 1.00 96.19 71 MET A CA 1
ATOM 577 C C . MET A 1 71 ? 5.395 1.945 -9.660 1.00 96.19 71 MET A C 1
ATOM 579 O O . MET A 1 71 ? 4.698 2.138 -8.663 1.00 96.19 71 MET A O 1
ATOM 583 N N . ARG A 1 72 ? 5.368 0.778 -10.320 1.00 95.81 72 ARG A N 1
ATOM 584 C CA . ARG A 1 72 ? 4.537 -0.351 -9.884 1.00 95.81 72 ARG A CA 1
ATOM 585 C C . ARG A 1 72 ? 4.941 -0.843 -8.495 1.00 95.81 72 ARG A C 1
ATOM 587 O O . ARG A 1 72 ? 4.077 -0.973 -7.636 1.00 95.81 72 ARG A O 1
ATOM 594 N N . ARG A 1 73 ? 6.242 -1.044 -8.258 1.00 95.44 73 ARG A N 1
ATOM 595 C CA . ARG A 1 73 ? 6.763 -1.463 -6.945 1.00 95.44 73 ARG A CA 1
ATOM 596 C C . ARG A 1 73 ? 6.446 -0.448 -5.850 1.00 95.44 73 ARG A C 1
ATOM 598 O O . ARG A 1 73 ? 6.129 -0.831 -4.728 1.00 95.44 73 ARG A O 1
ATOM 605 N N . GLU A 1 74 ? 6.542 0.841 -6.160 1.00 95.62 74 GLU A N 1
ATOM 606 C CA . GLU A 1 74 ? 6.218 1.901 -5.205 1.00 95.62 74 GLU A CA 1
ATOM 607 C C . GLU A 1 74 ? 4.724 1.916 -4.859 1.00 95.62 74 GLU A C 1
ATOM 609 O O . GLU A 1 74 ? 4.367 1.994 -3.681 1.00 95.62 74 GLU A O 1
ATOM 614 N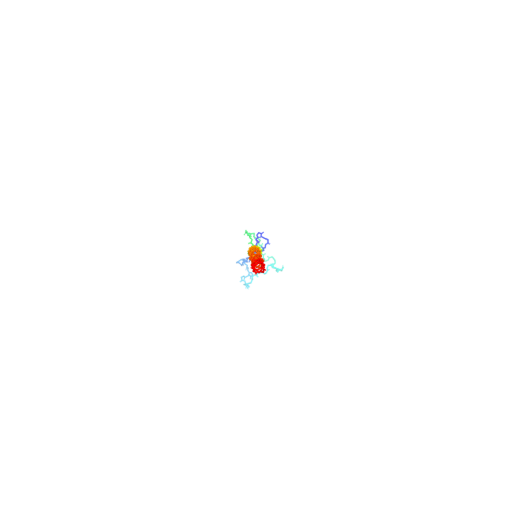 N . ARG A 1 75 ? 3.853 1.757 -5.863 1.00 95.50 75 ARG A N 1
ATOM 615 C CA . ARG A 1 75 ? 2.407 1.642 -5.648 1.00 95.50 75 ARG A CA 1
ATOM 616 C C . ARG A 1 75 ? 2.054 0.415 -4.805 1.00 95.50 75 ARG A C 1
ATOM 618 O O . ARG A 1 75 ? 1.318 0.563 -3.836 1.00 95.50 75 ARG A O 1
ATOM 625 N N . GLU A 1 76 ? 2.597 -0.757 -5.131 1.00 95.88 76 GLU A N 1
ATOM 626 C CA . GLU A 1 76 ? 2.365 -1.997 -4.372 1.00 95.88 76 GLU A CA 1
ATOM 627 C C . GLU A 1 76 ? 2.765 -1.827 -2.898 1.00 95.88 76 GLU A C 1
ATOM 629 O O . GLU A 1 76 ? 1.990 -2.145 -1.996 1.00 95.88 76 GLU A O 1
ATOM 634 N N . LYS A 1 77 ? 3.932 -1.222 -2.640 1.00 96.88 77 LYS A N 1
ATOM 635 C CA . LYS A 1 77 ? 4.398 -0.931 -1.278 1.00 96.88 77 LYS A CA 1
ATOM 636 C C . LYS A 1 77 ? 3.467 0.031 -0.533 1.00 96.88 77 LYS A C 1
ATOM 638 O O . LYS A 1 77 ? 3.219 -0.149 0.657 1.00 96.88 77 LYS A O 1
ATOM 643 N N . MET A 1 78 ? 2.962 1.059 -1.211 1.00 96.00 78 MET A N 1
ATOM 644 C CA . MET A 1 78 ? 2.026 2.015 -0.616 1.00 96.00 78 MET A CA 1
ATOM 645 C C . MET A 1 78 ? 0.675 1.361 -0.295 1.00 96.00 78 MET A C 1
ATOM 647 O O . MET A 1 78 ? 0.098 1.618 0.762 1.00 96.00 78 MET A O 1
ATOM 651 N N . GLU A 1 79 ? 0.176 0.496 -1.179 1.00 96.94 79 GLU A N 1
ATOM 652 C CA . GLU A 1 79 ? -1.053 -0.270 -0.960 1.00 96.94 79 GLU A CA 1
ATOM 653 C C . GLU A 1 79 ? -0.916 -1.216 0.242 1.00 96.94 79 GLU A C 1
ATOM 655 O O . GLU A 1 79 ? -1.789 -1.219 1.112 1.00 96.94 79 GLU A O 1
ATOM 660 N N . GLU A 1 80 ? 0.202 -1.938 0.355 1.00 96.00 80 GLU A N 1
ATOM 661 C CA . GLU A 1 80 ? 0.496 -2.816 1.496 1.00 96.00 80 GLU A CA 1
ATOM 662 C C . GLU A 1 80 ? 0.571 -2.034 2.820 1.00 96.00 80 GLU A C 1
ATOM 664 O O . GLU A 1 80 ? -0.045 -2.413 3.820 1.00 96.00 80 GLU A O 1
ATOM 669 N N . GLN A 1 81 ? 1.259 -0.887 2.826 1.00 95.75 81 GLN A N 1
ATOM 670 C CA . GLN A 1 81 ? 1.326 -0.012 4.000 1.00 95.75 81 GLN A CA 1
ATOM 671 C C . GLN A 1 81 ? -0.057 0.500 4.414 1.00 95.75 81 GLN A C 1
ATOM 673 O O . GLN A 1 81 ? -0.394 0.487 5.600 1.00 95.75 81 GLN A O 1
ATOM 678 N N . ASN A 1 82 ? -0.886 0.904 3.451 1.00 96.38 82 ASN A N 1
ATOM 679 C CA . ASN A 1 82 ? -2.243 1.366 3.726 1.00 96.38 82 ASN A CA 1
ATOM 680 C C . ASN A 1 82 ? -3.127 0.251 4.299 1.00 96.38 82 ASN A C 1
ATOM 682 O O . ASN A 1 82 ? -3.891 0.504 5.234 1.00 96.38 82 ASN A O 1
ATOM 686 N N . GLN A 1 83 ? -3.007 -0.977 3.787 1.00 96.50 83 GLN A N 1
ATOM 687 C CA . GLN A 1 83 ? -3.722 -2.138 4.324 1.00 96.50 83 GLN A CA 1
ATOM 688 C C . GLN A 1 83 ? -3.293 -2.443 5.764 1.00 96.50 83 GLN A C 1
ATOM 690 O O . GLN A 1 83 ? -4.151 -2.600 6.633 1.00 96.50 83 GLN A O 1
ATOM 695 N N . SER A 1 84 ? -1.987 -2.424 6.040 1.00 96.94 84 SER A N 1
ATOM 696 C CA . SER A 1 84 ? -1.439 -2.627 7.387 1.00 96.94 84 SER A CA 1
ATOM 697 C C . SER A 1 84 ? -1.931 -1.565 8.380 1.00 96.94 84 SER A C 1
ATOM 699 O O . SER A 1 84 ? -2.415 -1.888 9.469 1.00 96.94 84 SER A O 1
ATOM 701 N N . ILE A 1 85 ? -1.918 -0.286 7.985 1.00 97.06 85 ILE A N 1
ATOM 702 C CA . ILE A 1 85 ? -2.445 0.812 8.811 1.00 97.06 85 ILE A CA 1
ATOM 703 C C . ILE A 1 85 ? -3.948 0.635 9.064 1.00 97.06 85 ILE A C 1
ATOM 705 O O . ILE A 1 85 ? -4.418 0.866 10.181 1.00 97.06 85 ILE A O 1
ATOM 709 N N . ALA A 1 86 ? -4.717 0.237 8.048 1.00 97.12 86 ALA A N 1
ATOM 710 C CA . ALA A 1 86 ? -6.150 0.007 8.191 1.00 97.12 86 ALA A CA 1
ATOM 711 C C . ALA A 1 86 ? -6.448 -1.158 9.148 1.00 97.12 86 ALA A C 1
ATOM 713 O O . ALA A 1 86 ? -7.332 -1.038 9.999 1.00 97.12 86 ALA A O 1
ATOM 714 N N . GLU A 1 87 ? -5.695 -2.255 9.058 1.00 96.94 87 GLU A N 1
ATOM 715 C CA . GLU A 1 87 ? -5.817 -3.392 9.972 1.00 96.94 87 GLU A CA 1
ATOM 716 C C . GLU A 1 87 ? -5.467 -2.994 11.411 1.00 96.94 87 GLU A C 1
ATOM 718 O O . GLU A 1 87 ? -6.228 -3.281 12.338 1.00 96.94 87 GLU A O 1
ATOM 723 N N . HIS A 1 88 ? -4.369 -2.258 11.599 1.00 96.94 88 HIS A N 1
ATOM 724 C CA . HIS A 1 88 ? -3.974 -1.755 12.911 1.00 96.94 88 HIS A CA 1
ATOM 725 C C . HIS A 1 88 ? -5.059 -0.856 13.519 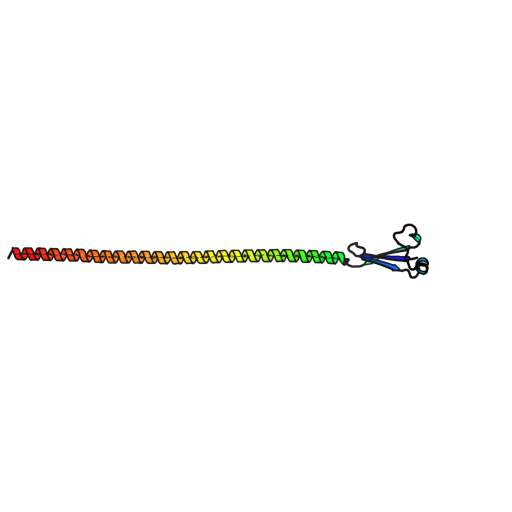1.00 96.94 88 HIS A C 1
ATOM 727 O O . HIS A 1 88 ? -5.425 -1.017 14.683 1.00 96.94 88 HIS A O 1
ATOM 733 N N . LYS A 1 89 ? -5.634 0.061 12.729 1.00 97.19 89 LYS A N 1
ATOM 734 C CA . LYS A 1 89 ? -6.745 0.916 13.178 1.00 97.19 89 LYS A CA 1
ATOM 735 C C . LYS A 1 89 ? -7.972 0.103 13.597 1.00 97.19 89 LYS A C 1
ATOM 737 O O . LYS A 1 89 ? -8.581 0.431 14.610 1.00 97.19 89 LYS A O 1
ATOM 742 N N . ARG A 1 90 ? -8.316 -0.962 12.861 1.00 97.00 90 ARG A N 1
ATOM 743 C CA . ARG A 1 90 ? -9.431 -1.858 13.219 1.00 97.00 90 ARG A CA 1
ATOM 744 C C . ARG A 1 90 ? -9.179 -2.573 14.544 1.00 97.00 90 ARG A C 1
ATOM 746 O O . ARG A 1 90 ? -10.049 -2.544 15.407 1.00 97.00 90 ARG A O 1
ATOM 753 N N . LYS A 1 91 ? -7.982 -3.139 14.730 1.00 97.00 91 LYS A N 1
ATOM 754 C CA . LYS A 1 91 ? -7.587 -3.805 15.983 1.00 97.00 91 LYS A CA 1
ATOM 755 C C . LYS A 1 91 ? -7.627 -2.852 17.177 1.00 97.00 91 LYS A C 1
ATOM 757 O O . LYS A 1 91 ? -8.134 -3.215 18.231 1.00 97.00 91 LYS A O 1
ATOM 762 N N . MET A 1 92 ? -7.142 -1.623 17.006 1.00 95.94 92 MET A N 1
ATOM 763 C CA . MET A 1 92 ? -7.206 -0.607 18.060 1.00 95.94 92 MET A CA 1
ATOM 764 C C . MET A 1 92 ? -8.649 -0.236 18.420 1.00 95.94 92 MET A C 1
ATOM 766 O O . MET A 1 92 ? -8.978 -0.196 19.60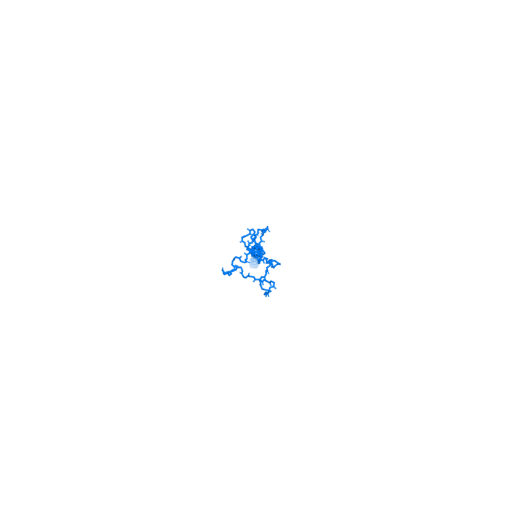1 1.00 95.94 92 MET A O 1
ATOM 770 N N . ALA A 1 93 ? -9.517 -0.033 17.424 1.00 97.69 93 ALA A N 1
ATOM 771 C CA . ALA A 1 93 ? -10.930 0.267 17.660 1.00 97.69 93 ALA A CA 1
ATOM 772 C C . ALA A 1 93 ? -11.669 -0.890 18.362 1.00 97.69 93 ALA A C 1
ATOM 774 O O . ALA A 1 93 ? -12.495 -0.657 19.240 1.00 97.69 93 ALA A O 1
ATOM 775 N N . GLU A 1 94 ? -11.354 -2.140 18.011 1.00 97.12 94 GLU A N 1
ATOM 776 C CA . GLU A 1 94 ? -11.908 -3.326 18.676 1.00 97.12 94 GLU A CA 1
ATOM 777 C C . GLU A 1 94 ? -11.468 -3.416 20.144 1.00 97.12 94 GLU A C 1
ATOM 779 O O . GLU A 1 94 ? -12.289 -3.656 21.032 1.00 97.12 94 GLU A O 1
ATOM 784 N N . MET A 1 95 ? -10.182 -3.178 20.414 1.00 95.81 95 MET A N 1
ATOM 785 C CA . MET A 1 95 ? -9.647 -3.159 21.776 1.00 95.81 95 MET A CA 1
ATOM 786 C C . MET A 1 95 ? -10.285 -2.054 22.622 1.00 95.81 95 MET A C 1
ATOM 788 O O . MET A 1 95 ? -10.662 -2.306 23.766 1.00 95.81 95 MET A O 1
ATOM 792 N N . GLU A 1 96 ? -10.464 -0.861 22.053 1.00 97.31 96 GLU A N 1
ATOM 793 C CA . GLU A 1 96 ? -11.134 0.254 22.723 1.00 97.31 96 GLU A CA 1
ATOM 794 C C . GLU A 1 96 ? -12.602 -0.075 23.040 1.00 97.31 96 GLU A C 1
ATOM 796 O O . GLU A 1 96 ? -13.053 0.126 24.170 1.00 97.31 96 GLU A O 1
ATOM 801 N N . ALA A 1 97 ? -13.338 -0.656 22.087 1.00 97.38 97 ALA A N 1
ATOM 802 C CA . ALA A 1 97 ? -14.717 -1.089 22.307 1.00 97.38 97 ALA A CA 1
ATOM 803 C C . ALA A 1 97 ? -14.815 -2.146 23.421 1.00 97.38 97 ALA A C 1
ATOM 805 O O . ALA A 1 97 ? -15.696 -2.078 24.281 1.00 97.38 97 ALA A O 1
ATOM 806 N N . ARG A 1 98 ? -13.872 -3.096 23.457 1.00 96.69 98 ARG A N 1
ATOM 807 C CA . ARG A 1 98 ? -13.797 -4.106 24.518 1.00 96.69 98 ARG A CA 1
ATOM 808 C C . ARG A 1 98 ? -13.502 -3.484 25.883 1.00 96.69 98 ARG A C 1
ATOM 810 O O . ARG A 1 98 ? -14.094 -3.898 26.877 1.00 96.69 98 ARG A O 1
ATOM 817 N N . GLU A 1 99 ? -12.613 -2.498 25.948 1.00 95.81 99 GLU A N 1
ATOM 818 C CA . GLU A 1 99 ? -12.314 -1.787 27.194 1.00 95.81 99 GLU A CA 1
ATOM 819 C C . GLU A 1 99 ? -13.545 -1.033 27.719 1.00 95.81 99 GLU A C 1
ATOM 821 O O . GLU A 1 99 ? -13.838 -1.073 28.917 1.00 95.81 99 GLU A O 1
ATOM 826 N N . GLN A 1 100 ? -14.303 -0.387 26.828 1.00 96.25 100 GLN A N 1
ATOM 827 C CA . GLN A 1 100 ? -15.558 0.277 27.185 1.00 96.25 100 GLN A CA 1
ATOM 828 C C . GLN A 1 100 ? -16.601 -0.716 27.711 1.00 96.25 100 GLN A C 1
ATOM 830 O O . GLN A 1 100 ? -17.249 -0.440 28.723 1.00 96.25 100 GLN A O 1
ATOM 835 N N . GLU A 1 101 ? -16.722 -1.888 27.085 1.00 96.12 101 GLU A N 1
ATOM 836 C CA . GLU A 1 101 ? -17.639 -2.935 27.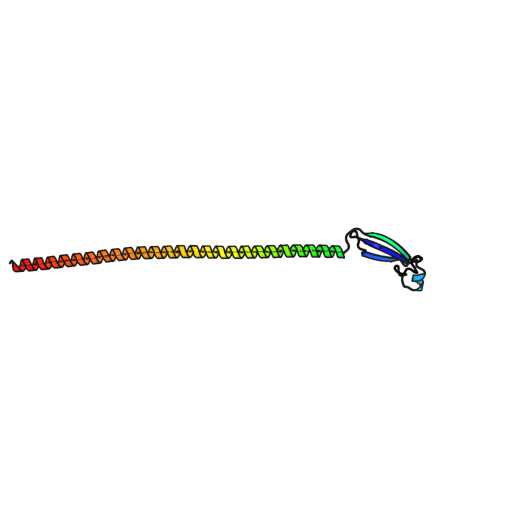541 1.00 96.12 101 GLU A CA 1
ATOM 837 C C . GLU A 1 101 ? -17.268 -3.452 28.937 1.00 96.12 101 GLU A C 1
ATOM 839 O O . GLU A 1 101 ? -18.127 -3.539 29.814 1.00 96.12 101 GLU A O 1
ATOM 844 N N . ILE A 1 102 ? -15.980 -3.713 29.183 1.00 96.69 102 ILE A N 1
ATOM 845 C CA . ILE A 1 102 ? -15.488 -4.142 30.501 1.00 96.69 102 ILE A CA 1
ATOM 846 C C . ILE A 1 102 ? -15.788 -3.076 31.558 1.00 96.69 102 ILE A C 1
ATOM 848 O O . ILE A 1 102 ? -16.254 -3.406 32.651 1.00 96.69 102 ILE A O 1
ATOM 852 N N . LYS A 1 103 ? -15.568 -1.792 31.247 1.00 95.94 103 LYS A N 1
ATOM 853 C CA . LYS A 1 103 ? -15.897 -0.687 32.163 1.00 95.94 103 LYS A CA 1
ATOM 854 C C . LYS A 1 103 ? -17.390 -0.649 32.485 1.00 95.94 103 LYS A C 1
ATOM 856 O O . LYS A 1 103 ? -17.751 -0.464 33.648 1.00 95.94 103 LYS A O 1
ATOM 861 N N . ARG A 1 104 ? -18.251 -0.849 31.482 1.00 96.88 104 ARG A N 1
ATOM 862 C CA . ARG A 1 104 ? -19.705 -0.896 31.670 1.00 96.88 104 ARG A CA 1
ATOM 863 C C . ARG A 1 104 ? -20.113 -2.058 32.573 1.00 96.88 104 ARG A C 1
ATOM 865 O O . ARG A 1 104 ? -20.777 -1.820 33.576 1.00 96.88 104 ARG A O 1
ATOM 872 N N . GLN A 1 105 ? -19.653 -3.271 32.272 1.00 96.31 105 GLN A N 1
ATOM 873 C CA . GLN A 1 105 ? -19.954 -4.470 33.063 1.00 96.31 105 GLN A CA 1
ATOM 874 C C . GLN A 1 105 ? -19.468 -4.329 34.506 1.00 96.31 105 GLN A C 1
ATOM 876 O O . GLN A 1 105 ? -20.221 -4.572 35.442 1.00 96.31 105 GLN A O 1
ATOM 881 N N . THR A 1 106 ? -18.244 -3.829 34.693 1.00 96.38 106 THR A N 1
ATOM 882 C CA . THR A 1 106 ? -17.674 -3.600 36.029 1.00 96.38 106 THR A CA 1
ATOM 883 C C . THR A 1 106 ? -18.531 -2.627 36.842 1.00 96.38 106 THR A C 1
ATOM 885 O O . THR A 1 106 ? -18.755 -2.841 38.033 1.00 96.38 106 THR A O 1
ATOM 888 N N . LYS A 1 107 ? -19.040 -1.563 36.206 1.00 96.62 107 LYS A N 1
ATOM 889 C CA . LYS A 1 107 ? -19.939 -0.604 36.856 1.00 96.62 107 LYS A CA 1
ATOM 890 C C . LYS A 1 107 ? -21.283 -1.243 37.212 1.00 96.62 107 LYS A C 1
ATOM 892 O O . LYS A 1 107 ? -21.747 -1.088 38.337 1.00 96.62 107 LYS A O 1
ATOM 897 N N . GLU A 1 108 ? -21.889 -1.974 36.281 1.00 96.00 108 GLU A N 1
ATOM 898 C CA . GLU A 1 108 ? -23.168 -2.656 36.507 1.00 96.00 108 GLU A CA 1
ATOM 899 C C . GLU A 1 108 ? -23.082 -3.696 37.633 1.00 96.00 108 GLU A C 1
ATOM 901 O O . GLU A 1 108 ? -23.988 -3.780 38.469 1.00 96.00 108 GLU A O 1
ATOM 906 N N . ASP A 1 109 ? -21.982 -4.447 37.693 1.00 95.88 109 ASP A N 1
ATOM 907 C CA . ASP A 1 109 ? -21.726 -5.431 38.743 1.00 95.88 109 ASP A CA 1
ATOM 908 C C . ASP A 1 109 ? -21.505 -4.768 40.103 1.00 95.88 109 ASP A C 1
ATOM 910 O O . ASP A 1 109 ? -22.073 -5.210 41.107 1.00 95.88 109 ASP A O 1
ATOM 914 N N . HIS A 1 110 ? -20.741 -3.674 40.146 1.00 95.31 110 HIS A N 1
ATOM 915 C CA . HIS A 1 110 ? -20.572 -2.883 41.363 1.00 95.31 110 HIS A CA 1
ATOM 916 C C . HIS A 1 110 ? -21.924 -2.357 41.873 1.00 95.31 110 HIS A C 1
ATOM 918 O O . HIS A 1 110 ? -22.269 -2.550 43.041 1.00 95.31 110 HIS A O 1
ATOM 924 N N . ASP A 1 111 ? -22.740 -1.771 40.995 1.00 95.31 111 ASP A N 1
ATOM 925 C CA . ASP A 1 111 ? -24.066 -1.247 41.346 1.00 95.31 111 ASP A CA 1
ATOM 926 C C . ASP A 1 111 ? -25.029 -2.358 41.800 1.00 95.31 111 ASP A C 1
ATOM 928 O O . ASP A 1 111 ? -25.910 -2.136 42.640 1.00 95.31 111 ASP A O 1
ATOM 932 N N . ARG A 1 112 ? -24.884 -3.576 41.265 1.00 95.06 112 ARG A N 1
ATOM 933 C CA . ARG A 1 112 ? -25.641 -4.751 41.721 1.00 95.06 112 ARG A CA 1
ATOM 934 C C . ARG A 1 112 ? -25.206 -5.190 43.118 1.00 95.06 112 ARG A C 1
ATOM 936 O O . ARG A 1 112 ? -26.065 -5.477 43.949 1.00 95.06 112 ARG A O 1
ATOM 943 N N . GLN A 1 113 ? -23.903 -5.202 43.400 1.00 94.69 113 GLN A N 1
ATOM 944 C CA . GLN A 1 113 ? -23.393 -5.533 44.733 1.00 94.69 113 GLN A CA 1
ATOM 945 C C . GLN A 1 113 ? -23.836 -4.521 45.789 1.00 94.69 113 GLN A C 1
ATOM 947 O O . GLN A 1 113 ? -24.223 -4.924 46.886 1.00 94.69 113 GLN A O 1
ATOM 952 N N . VAL A 1 114 ? -23.812 -3.224 45.468 1.00 95.81 114 VAL A N 1
ATOM 953 C CA . VAL A 1 114 ? -24.282 -2.172 46.382 1.00 95.81 114 VAL A CA 1
ATOM 954 C C . VAL A 1 114 ? -25.759 -2.376 46.711 1.00 95.81 114 VAL A C 1
ATOM 956 O O . VAL A 1 114 ? -26.106 -2.462 47.888 1.00 95.81 114 VAL A O 1
ATOM 959 N N . ARG A 1 115 ? -26.611 -2.565 45.694 1.00 94.25 115 ARG A N 1
ATOM 960 C CA . ARG A 1 115 ? -28.043 -2.842 45.902 1.00 94.25 115 ARG A CA 1
ATOM 961 C C . ARG A 1 115 ? -28.280 -4.094 46.741 1.00 94.25 115 ARG A C 1
ATOM 963 O O . ARG A 1 115 ? -29.045 -4.037 47.696 1.00 94.25 115 ARG A O 1
ATOM 970 N N . GLY A 1 116 ? -27.563 -5.183 46.461 1.00 94.69 116 GLY A N 1
ATOM 971 C CA . GLY A 1 116 ? -27.664 -6.411 47.253 1.00 94.69 116 GLY A CA 1
ATOM 972 C C . GLY A 1 116 ? -27.279 -6.213 48.725 1.00 94.69 116 GLY A C 1
ATOM 973 O O . GLY A 1 116 ? -27.939 -6.751 49.611 1.00 94.69 116 GLY A O 1
ATOM 974 N N . ARG A 1 117 ? -26.253 -5.399 49.012 1.00 93.56 117 ARG A N 1
ATOM 975 C CA . ARG A 1 117 ? -25.873 -5.052 50.394 1.00 93.56 117 ARG A CA 1
ATOM 976 C C . ARG A 1 117 ? -26.934 -4.198 51.085 1.00 93.56 117 ARG A C 1
ATOM 978 O O . ARG A 1 117 ? -27.244 -4.453 52.245 1.00 93.56 117 ARG A O 1
ATOM 985 N N . GLU A 1 118 ? -27.495 -3.211 50.391 1.00 94.38 118 GLU A N 1
ATOM 986 C CA . GLU A 1 118 ? -28.568 -2.373 50.937 1.00 94.38 118 GLU A CA 1
ATOM 987 C C . GLU A 1 118 ? -29.851 -3.166 51.213 1.00 94.38 118 GLU A C 1
ATOM 989 O O . GLU A 1 118 ? -30.519 -2.931 52.220 1.00 94.38 118 GLU A O 1
ATOM 994 N N . GLU A 1 119 ? -30.213 -4.094 50.327 1.00 94.88 119 GLU A N 1
ATOM 995 C CA . GLU A 1 119 ? -31.366 -4.979 50.504 1.00 94.88 119 GLU A CA 1
ATOM 996 C C . GLU A 1 119 ? -31.158 -5.936 51.681 1.00 94.88 119 GLU A C 1
ATOM 998 O O . GLU A 1 119 ? -32.055 -6.077 52.517 1.00 94.88 119 GLU A O 1
ATOM 1003 N N . ALA A 1 120 ? -29.963 -6.522 51.804 1.00 95.19 120 ALA A N 1
ATOM 1004 C CA . ALA A 1 120 ? -29.607 -7.376 52.933 1.00 95.19 120 ALA A CA 1
ATOM 1005 C C . ALA A 1 120 ? -29.650 -6.615 54.270 1.00 95.19 120 ALA A C 1
ATOM 1007 O O . ALA A 1 120 ? -30.210 -7.119 55.244 1.00 95.19 120 ALA A O 1
ATOM 1008 N N . ASP A 1 121 ? -29.130 -5.383 54.320 1.00 95.44 121 ASP A N 1
ATOM 1009 C CA . ASP A 1 121 ? -29.192 -4.539 55.522 1.00 95.44 121 ASP A CA 1
ATOM 1010 C C . ASP A 1 121 ? -30.641 -4.165 55.886 1.00 95.44 121 ASP A C 1
ATOM 1012 O O . ASP A 1 121 ? -31.033 -4.216 57.057 1.00 95.44 121 ASP A O 1
ATOM 1016 N N . ARG A 1 122 ? -31.484 -3.858 54.887 1.00 94.00 122 ARG A N 1
ATOM 1017 C CA . ARG A 1 122 ? -32.923 -3.616 55.103 1.00 94.00 122 ARG A CA 1
ATOM 1018 C C . ARG A 1 122 ? -33.634 -4.848 55.655 1.00 94.00 122 ARG A C 1
ATOM 1020 O O . ARG A 1 122 ? -34.382 -4.721 56.624 1.00 94.00 122 ARG A O 1
ATOM 1027 N N . GLN A 1 123 ? -33.399 -6.024 55.073 1.00 94.00 123 GLN A N 1
ATOM 1028 C CA . GLN A 1 123 ? -33.973 -7.281 55.564 1.00 94.00 123 GLN A CA 1
ATOM 1029 C C . GLN A 1 123 ? -33.516 -7.591 56.986 1.00 94.00 123 GLN A C 1
ATOM 1031 O O . GLN A 1 123 ? -34.338 -7.951 57.825 1.00 94.00 123 GLN A O 1
ATOM 1036 N N . PHE A 1 124 ? -32.232 -7.396 57.282 1.00 95.75 124 PHE A N 1
ATOM 1037 C CA . PHE A 1 124 ? -31.699 -7.604 58.622 1.00 95.75 124 PHE A CA 1
ATOM 1038 C C . PHE A 1 124 ? -32.399 -6.712 59.657 1.00 95.75 124 PHE A C 1
ATOM 1040 O O . PHE A 1 124 ? -32.853 -7.202 60.691 1.00 95.75 124 PHE A O 1
ATOM 1047 N N . LYS A 1 125 ? -32.560 -5.415 59.361 1.00 94.81 125 LYS A N 1
ATOM 1048 C CA . LYS A 1 125 ? -33.276 -4.470 60.235 1.00 94.81 125 LYS A CA 1
ATOM 1049 C C . LYS A 1 125 ? -34.741 -4.854 60.442 1.00 94.81 125 LYS A C 1
ATOM 1051 O O . LYS A 1 125 ? -35.229 -4.767 61.566 1.00 94.81 125 LYS A O 1
ATOM 1056 N N . LEU A 1 126 ? -35.427 -5.287 59.383 1.00 95.56 126 LEU A N 1
ATOM 1057 C CA . LEU A 1 126 ? -36.815 -5.752 59.465 1.00 95.56 126 LEU A CA 1
ATOM 1058 C C . LEU A 1 126 ? -36.942 -7.003 60.343 1.00 95.56 126 LEU A C 1
ATOM 1060 O O . LEU A 1 126 ? -37.773 -7.021 61.248 1.00 95.56 126 LEU A O 1
ATOM 1064 N N . ASN A 1 127 ? -36.090 -8.009 60.133 1.00 94.69 127 ASN A N 1
ATOM 1065 C CA . ASN A 1 127 ? -36.094 -9.237 60.931 1.00 94.69 127 ASN A CA 1
ATOM 1066 C C . ASN A 1 127 ? -35.814 -8.947 62.408 1.00 94.69 127 ASN A C 1
ATOM 1068 O O . ASN A 1 127 ? -36.535 -9.430 63.277 1.00 94.69 127 ASN A O 1
ATOM 1072 N N . LYS A 1 128 ? -34.829 -8.087 62.690 1.00 96.31 128 LYS A N 1
ATOM 1073 C CA . LYS A 1 128 ? -34.512 -7.669 64.057 1.00 96.31 128 LYS A CA 1
ATOM 1074 C C . LYS A 1 128 ? -35.682 -6.936 64.724 1.00 96.31 128 LYS A C 1
ATOM 1076 O O . LYS A 1 128 ? -35.987 -7.195 65.883 1.00 96.31 128 LYS A O 1
ATOM 1081 N N . ALA A 1 129 ? -36.362 -6.047 63.997 1.00 95.81 129 ALA A N 1
ATOM 1082 C CA . ALA A 1 129 ? -37.540 -5.352 64.515 1.00 95.81 129 ALA A CA 1
ATOM 1083 C C . ALA A 1 129 ? -38.694 -6.323 64.830 1.00 95.81 129 ALA A C 1
ATOM 1085 O O . ALA A 1 129 ? -39.369 -6.155 65.846 1.00 95.81 129 ALA A O 1
ATOM 1086 N N . LEU A 1 130 ? -38.895 -7.351 63.996 1.00 95.19 130 LEU A N 1
ATOM 1087 C CA . LEU A 1 130 ? -39.888 -8.403 64.235 1.00 95.19 130 LEU A CA 1
ATOM 1088 C C . LEU A 1 130 ? -39.543 -9.253 65.467 1.00 95.19 130 LEU A C 1
ATOM 1090 O O . LEU A 1 130 ? -40.426 -9.502 66.287 1.00 95.19 130 LEU A O 1
ATOM 1094 N N . GLU A 1 131 ? -38.278 -9.651 65.639 1.00 94.06 131 GLU A N 1
ATOM 1095 C CA . GLU A 1 131 ? -37.820 -10.368 66.840 1.00 94.06 131 GLU A CA 1
ATOM 1096 C C . GLU A 1 131 ? -38.019 -9.538 68.113 1.00 94.06 131 GLU A C 1
ATOM 1098 O O . GLU A 1 131 ? -38.576 -10.031 69.095 1.00 94.06 131 GLU A O 1
ATOM 1103 N N . GLU A 1 132 ? -37.625 -8.260 68.103 1.00 93.81 132 GLU A N 1
ATOM 1104 C CA . GLU A 1 132 ? -37.824 -7.364 69.248 1.00 93.81 132 GLU A CA 1
ATOM 1105 C C . GLU A 1 132 ? -39.314 -7.164 69.567 1.00 93.81 132 GLU A C 1
ATOM 1107 O O . GLU A 1 132 ? -39.700 -7.103 70.738 1.00 93.81 132 GLU A O 1
ATOM 1112 N N . GLN A 1 133 ? -40.172 -7.085 68.546 1.00 93.44 133 GLN A N 1
ATOM 1113 C CA . GLN A 1 133 ? -41.617 -6.989 68.735 1.00 93.44 133 GLN A CA 1
ATOM 1114 C C . GLN A 1 133 ? -42.200 -8.277 69.332 1.00 93.44 133 GLN A C 1
ATOM 1116 O O . GLN A 1 133 ? -43.040 -8.190 70.231 1.00 93.44 133 GLN A O 1
ATOM 1121 N N . ALA A 1 134 ? -41.739 -9.448 68.884 1.00 93.81 134 ALA A N 1
ATOM 1122 C CA . ALA A 1 134 ? -42.147 -10.741 69.427 1.00 93.81 134 ALA A CA 1
ATOM 1123 C C . ALA A 1 134 ? -41.733 -10.889 70.899 1.00 93.81 134 ALA A C 1
ATOM 1125 O O . ALA A 1 134 ? -42.572 -11.219 71.736 1.00 93.81 134 ALA A O 1
ATOM 1126 N N . LEU A 1 135 ? -40.488 -10.535 71.236 1.00 93.75 135 LEU A N 1
ATOM 1127 C CA . LEU A 1 135 ? -39.989 -10.521 72.616 1.00 93.75 135 LEU A CA 1
ATOM 1128 C C . LEU A 1 135 ? -40.821 -9.600 73.516 1.00 93.75 135 LEU A C 1
ATOM 1130 O O . LEU A 1 135 ? -41.231 -9.999 74.603 1.00 93.75 135 LEU A O 1
ATOM 1134 N N . ARG A 1 136 ? -41.130 -8.380 73.056 1.00 91.75 136 ARG A N 1
ATOM 1135 C CA . ARG A 1 136 ? -41.983 -7.442 73.809 1.00 91.75 136 ARG A CA 1
ATOM 1136 C C . ARG A 1 136 ? -43.411 -7.954 73.975 1.00 91.75 136 ARG A C 1
ATOM 1138 O O . ARG A 1 136 ? -44.021 -7.708 75.012 1.00 91.75 136 ARG A O 1
ATOM 1145 N N . ALA A 1 137 ? -43.973 -8.608 72.960 1.00 92.31 137 ALA A N 1
ATOM 1146 C CA . ALA A 1 137 ? -45.309 -9.192 73.046 1.00 92.31 137 ALA A CA 1
ATOM 1147 C C . ALA A 1 137 ? -45.346 -10.348 74.054 1.00 92.31 137 ALA A C 1
ATOM 1149 O O . ALA A 1 137 ? -46.285 -10.430 74.840 1.00 92.31 137 ALA A O 1
ATOM 1150 N N . GLN A 1 138 ? -44.301 -11.177 74.071 1.00 92.62 138 GLN A N 1
ATOM 1151 C CA . GLN A 1 138 ? -44.156 -12.284 75.009 1.00 92.62 138 GLN A CA 1
ATOM 1152 C C . GLN A 1 138 ? -44.000 -11.783 76.449 1.00 92.62 138 GLN A C 1
ATOM 1154 O O . GLN A 1 138 ? -44.771 -12.188 77.308 1.00 92.62 138 GLN A O 1
ATOM 1159 N N . GLN A 1 139 ? -43.125 -10.798 76.688 1.00 91.88 139 GLN A N 1
ATOM 1160 C CA . GLN A 1 139 ? -42.994 -10.149 78.001 1.00 91.88 139 GLN A CA 1
ATOM 1161 C C . GLN A 1 139 ? -44.324 -9.573 78.497 1.00 91.88 139 GLN A C 1
ATOM 1163 O O . GLN A 1 139 ? -44.709 -9.799 79.637 1.00 91.88 139 GLN A O 1
ATOM 1168 N N . LYS A 1 140 ? -45.073 -8.880 77.629 1.00 92.25 140 LYS A N 1
ATOM 1169 C CA . LYS A 1 140 ? -46.401 -8.358 77.984 1.00 92.25 140 LYS A CA 1
ATOM 1170 C C . LYS A 1 140 ? -47.402 -9.465 78.314 1.00 92.25 140 LYS A C 1
ATOM 1172 O O . LYS A 1 140 ? -48.248 -9.260 79.179 1.00 92.25 140 LYS A O 1
ATOM 1177 N N . ALA A 1 141 ? -47.354 -10.593 77.607 1.00 89.69 141 ALA A N 1
ATOM 1178 C CA . ALA A 1 141 ? -48.212 -11.738 77.890 1.00 89.69 141 ALA A CA 1
ATOM 1179 C C . ALA A 1 141 ? -47.869 -12.361 79.252 1.00 89.69 141 ALA A C 1
ATOM 1181 O O . ALA A 1 141 ? -48.774 -12.569 80.058 1.00 89.69 141 ALA A O 1
ATOM 1182 N N . ASP A 1 142 ? -46.580 -12.557 79.533 1.00 90.94 142 ASP A N 1
ATOM 1183 C CA . ASP A 1 142 ? -46.085 -13.093 80.805 1.00 90.94 142 ASP A CA 1
ATOM 1184 C C . ASP A 1 142 ? -46.429 -12.162 81.987 1.00 90.94 142 ASP A C 1
ATOM 1186 O O . ASP A 1 142 ? -46.860 -12.624 83.047 1.00 90.94 142 ASP A O 1
ATOM 1190 N N . ASP A 1 143 ? -46.296 -10.843 81.804 1.00 90.19 143 ASP A N 1
ATOM 1191 C CA . ASP A 1 143 ? -46.659 -9.833 82.808 1.00 90.19 143 ASP A CA 1
ATOM 1192 C C . ASP A 1 143 ? -48.174 -9.816 83.079 1.00 90.19 143 ASP A C 1
ATOM 1194 O O . ASP A 1 143 ? -48.596 -9.741 84.235 1.00 90.19 143 ASP A O 1
ATOM 1198 N N . MET A 1 144 ? -49.007 -9.927 82.033 1.00 86.06 144 MET A N 1
ATOM 1199 C CA . MET A 1 144 ? -50.465 -10.050 82.184 1.00 86.06 144 MET A CA 1
ATOM 1200 C C . MET A 1 144 ? -50.857 -11.346 82.900 1.00 86.06 144 MET A C 1
ATOM 1202 O O . MET A 1 144 ? -51.734 -11.321 83.763 1.00 86.06 144 MET A O 1
ATOM 1206 N N . GLU A 1 145 ? -50.212 -12.470 82.580 1.00 88.19 145 GLU A N 1
ATOM 1207 C CA . GLU A 1 145 ? -50.468 -13.747 83.253 1.00 88.19 145 GLU A CA 1
ATOM 1208 C C . GLU A 1 145 ? -50.087 -13.683 84.738 1.00 88.19 145 GLU A C 1
ATOM 1210 O O . GLU A 1 145 ? -50.836 -14.164 85.593 1.00 88.19 145 GLU A O 1
ATOM 1215 N N . ARG A 1 146 ? -48.957 -13.044 85.069 1.00 87.19 146 ARG A N 1
ATOM 1216 C CA . ARG A 1 146 ? -48.544 -12.837 86.462 1.00 87.19 146 ARG A CA 1
ATOM 1217 C C . ARG A 1 146 ? -49.541 -11.959 87.220 1.00 87.19 146 ARG A C 1
ATOM 1219 O O . ARG A 1 146 ? -49.965 -12.345 88.305 1.00 87.19 146 ARG A O 1
ATOM 1226 N N . ALA A 1 147 ? -49.974 -10.844 86.628 1.00 85.44 147 ALA A N 1
ATOM 1227 C CA . ALA A 1 147 ? -50.971 -9.956 87.229 1.00 85.44 147 ALA A CA 1
ATOM 1228 C C . ALA A 1 147 ? -52.319 -10.659 87.485 1.00 85.44 147 ALA A C 1
ATOM 1230 O O . ALA A 1 147 ? -52.970 -10.389 88.490 1.00 85.44 147 ALA A O 1
ATOM 1231 N N . LEU A 1 148 ? -52.722 -11.591 86.613 1.00 83.50 148 LEU A N 1
ATOM 1232 C CA . LEU A 1 148 ? -53.932 -12.401 86.796 1.00 83.50 148 LEU A CA 1
ATOM 1233 C C . LEU A 1 148 ? -53.805 -13.457 87.907 1.00 83.50 148 LEU A C 1
ATOM 1235 O O . LEU A 1 148 ? -54.822 -13.849 88.467 1.00 83.50 148 LEU A O 1
ATOM 1239 N N . ARG A 1 149 ? -52.593 -13.939 88.223 1.00 81.69 149 ARG A N 1
ATOM 1240 C CA . ARG A 1 149 ? -52.359 -14.899 89.324 1.00 81.69 149 ARG A CA 1
ATOM 1241 C C . ARG A 1 149 ? -52.246 -14.238 90.699 1.00 81.69 149 ARG A C 1
ATOM 1243 O O . ARG A 1 149 ? -52.419 -14.924 91.702 1.00 81.69 149 ARG A O 1
ATOM 1250 N N . GLU A 1 150 ? -51.895 -12.956 90.745 1.00 76.50 150 GLU A N 1
ATOM 1251 C CA . GLU A 1 150 ? -51.710 -12.183 91.982 1.00 76.50 150 GLU A CA 1
ATOM 1252 C C . GLU A 1 150 ? -52.982 -11.430 92.433 1.00 76.50 150 GLU A C 1
ATOM 1254 O O . GLU A 1 150 ? -52.964 -10.806 93.496 1.00 76.50 150 GLU A O 1
ATOM 1259 N N . SER A 1 151 ? -54.078 -11.499 91.661 1.00 52.97 151 SER A N 1
ATOM 1260 C CA . SER A 1 151 ? -55.389 -10.894 91.961 1.00 52.97 151 SER A CA 1
ATOM 1261 C C . SER A 1 151 ? -56.432 -11.917 92.399 1.00 52.97 151 SER A C 1
ATOM 1263 O O . SER A 1 151 ? -57.393 -11.459 93.061 1.00 52.97 151 SER A O 1
#